Protein AF-A0A355ETG4-F1 (afdb_monomer_lite)

Sequence (177 aa):
MPEKAKLWFNGVDGRRGSYLLPPLPPGHLADLACGATVDRARVRELQAWVARGEGKARRGLKEGLDPARLDEAGWGVILSCTADAEPLREALAPLLDLRRAQAGLRRERFYREFTGEDGYREGESKVAFLARHGAGPGPADPEKVPYYLLLVGDPEAIPFSFQYQLDVQYAVGRLCF

Structure (mmCIF, N/CA/C/O backbone):
data_AF-A0A355ETG4-F1
#
_entry.id   AF-A0A355ETG4-F1
#
loop_
_atom_site.group_PDB
_atom_site.id
_atom_site.type_symbol
_atom_site.label_atom_id
_atom_site.label_alt_id
_atom_site.label_comp_id
_atom_site.label_asym_id
_atom_site.label_entity_id
_atom_site.label_seq_id
_atom_site.pdbx_PDB_ins_code
_atom_site.Cartn_x
_atom_site.Cartn_y
_atom_site.Cartn_z
_atom_site.occupancy
_atom_site.B_iso_or_equiv
_atom_site.auth_seq_id
_atom_site.auth_comp_id
_atom_site.auth_asym_id
_atom_site.auth_atom_id
_atom_site.pdbx_PDB_model_num
ATOM 1 N N . MET A 1 1 ? 14.375 -29.137 -9.498 1.00 40.69 1 MET A N 1
ATOM 2 C CA . MET A 1 1 ? 13.411 -28.183 -10.090 1.00 40.69 1 MET A CA 1
ATOM 3 C C . MET A 1 1 ? 13.335 -28.485 -11.578 1.00 40.69 1 MET A C 1
ATOM 5 O O . MET A 1 1 ? 14.402 -28.503 -12.179 1.00 40.69 1 MET A O 1
ATOM 9 N N . PRO A 1 2 ? 12.167 -28.803 -12.163 1.00 47.56 2 PRO A N 1
ATOM 10 C CA . PRO A 1 2 ? 12.095 -29.077 -13.594 1.00 47.56 2 PRO A CA 1
ATOM 11 C C . PRO A 1 2 ? 12.430 -27.799 -14.371 1.00 47.56 2 PRO A C 1
ATOM 13 O O . PRO A 1 2 ? 11.971 -26.706 -14.029 1.00 47.56 2 PRO A O 1
ATOM 16 N N . GLU A 1 3 ? 13.285 -27.932 -15.378 1.00 53.50 3 GLU A N 1
ATOM 17 C CA . GLU A 1 3 ? 13.702 -26.840 -16.249 1.00 53.50 3 GLU A CA 1
ATOM 18 C C . GLU A 1 3 ? 12.471 -26.328 -17.016 1.00 53.50 3 GLU A C 1
ATOM 20 O O . GLU A 1 3 ? 11.823 -27.076 -17.746 1.00 53.50 3 GLU A O 1
ATOM 25 N N . LYS A 1 4 ? 12.073 -25.068 -16.792 1.00 66.06 4 LYS A N 1
ATOM 26 C CA . LYS A 1 4 ? 10.906 -24.488 -17.474 1.00 66.06 4 LYS A CA 1
ATOM 27 C C . LYS A 1 4 ? 11.177 -24.464 -18.982 1.00 66.06 4 LYS A C 1
ATOM 29 O O . LYS A 1 4 ? 12.159 -23.855 -19.403 1.00 66.06 4 LYS A O 1
ATOM 34 N N . ALA A 1 5 ? 10.303 -25.094 -19.771 1.00 81.75 5 ALA A N 1
ATOM 35 C CA . ALA A 1 5 ? 10.409 -25.142 -21.228 1.00 81.75 5 ALA A CA 1
ATOM 36 C C . ALA A 1 5 ? 10.579 -23.729 -21.814 1.00 81.75 5 ALA A C 1
ATOM 38 O O . ALA A 1 5 ? 9.842 -22.808 -21.455 1.00 81.75 5 ALA A O 1
ATOM 39 N N . LYS A 1 6 ? 11.567 -23.561 -22.699 1.00 89.12 6 LYS A N 1
ATOM 40 C CA . LYS A 1 6 ? 11.862 -22.301 -23.394 1.00 89.12 6 LYS A CA 1
ATOM 41 C C . LYS A 1 6 ? 11.560 -22.452 -24.881 1.00 89.12 6 LYS A C 1
ATOM 43 O O . LYS A 1 6 ? 11.901 -23.466 -25.484 1.00 89.12 6 LYS A O 1
ATOM 48 N N . LEU A 1 7 ? 10.948 -21.428 -25.458 1.00 86.31 7 LEU A N 1
ATOM 49 C CA . LEU A 1 7 ? 10.773 -21.252 -26.891 1.00 86.31 7 LEU A CA 1
ATOM 50 C C . LEU A 1 7 ? 12.013 -20.578 -27.467 1.00 86.31 7 LEU A C 1
ATOM 52 O O . LEU A 1 7 ? 12.522 -19.605 -26.906 1.00 86.31 7 LEU A O 1
ATOM 56 N N . TRP A 1 8 ? 12.478 -21.102 -28.593 1.00 87.19 8 TRP A N 1
ATOM 57 C CA . TRP A 1 8 ? 13.623 -20.590 -29.332 1.00 87.19 8 TRP A CA 1
ATOM 58 C C . TRP A 1 8 ? 13.121 -19.947 -30.619 1.00 87.19 8 TRP A C 1
ATOM 60 O O . TRP A 1 8 ? 12.284 -20.521 -31.313 1.00 87.19 8 TRP A O 1
ATOM 70 N N . PHE A 1 9 ? 13.629 -18.758 -30.929 1.00 84.81 9 PHE A N 1
ATOM 71 C CA . PHE A 1 9 ? 13.200 -17.979 -32.085 1.00 84.81 9 PHE A CA 1
ATOM 72 C C . PHE A 1 9 ? 14.337 -17.905 -33.096 1.00 84.81 9 PHE A C 1
ATOM 74 O O . PHE A 1 9 ? 15.485 -17.669 -32.736 1.00 84.81 9 PHE A O 1
ATOM 81 N N . ASN A 1 10 ? 14.010 -18.091 -34.369 1.00 87.62 10 ASN A N 1
ATOM 82 C CA . ASN A 1 10 ? 14.959 -18.114 -35.481 1.00 87.62 10 ASN A CA 1
ATOM 83 C C . ASN A 1 10 ? 15.120 -16.753 -36.184 1.00 87.62 10 ASN A C 1
ATOM 85 O O . ASN A 1 10 ? 15.782 -16.672 -37.214 1.00 87.62 10 ASN A O 1
ATOM 89 N N . GLY A 1 11 ? 14.521 -15.684 -35.652 1.00 85.94 11 GLY A N 1
ATOM 90 C CA . GLY A 1 11 ? 14.713 -14.332 -36.178 1.00 85.94 11 GLY A CA 1
ATOM 91 C C . GLY A 1 11 ? 16.132 -13.833 -35.904 1.00 85.94 11 GLY A C 1
ATOM 92 O O . GLY A 1 11 ? 16.627 -13.992 -34.791 1.00 85.94 11 GLY A O 1
ATOM 93 N N . VAL A 1 12 ? 16.772 -13.204 -36.891 1.00 83.50 12 VAL A N 1
ATOM 94 C CA . VAL A 1 12 ? 18.139 -12.664 -36.794 1.00 83.50 12 VAL A CA 1
ATOM 95 C C . VAL A 1 12 ? 18.105 -11.146 -36.987 1.00 83.50 12 VAL A C 1
ATOM 97 O O . VAL A 1 12 ? 17.472 -10.645 -37.915 1.00 83.50 12 VAL A O 1
ATOM 100 N N . ASP A 1 13 ? 18.782 -10.405 -36.110 1.00 82.62 13 ASP A N 1
ATOM 101 C CA . ASP A 1 13 ? 19.020 -8.968 -36.260 1.00 82.62 13 ASP A CA 1
ATOM 102 C C . ASP A 1 13 ? 20.016 -8.745 -37.408 1.00 82.62 13 ASP A C 1
ATOM 104 O O . ASP A 1 13 ? 21.214 -8.999 -37.271 1.00 82.62 13 ASP A O 1
ATOM 108 N N . GLY A 1 14 ? 19.523 -8.240 -38.541 1.00 81.81 14 GLY A N 1
ATOM 109 C CA . GLY A 1 14 ? 20.327 -8.020 -39.746 1.00 81.81 14 GLY A CA 1
ATOM 110 C C . GLY A 1 14 ? 21.484 -7.025 -39.590 1.00 81.81 14 GLY A C 1
ATOM 111 O O . GLY A 1 14 ? 22.362 -6.992 -40.445 1.00 81.81 14 GLY A O 1
ATOM 112 N N . ARG A 1 15 ? 21.529 -6.226 -38.513 1.00 87.00 15 ARG A N 1
ATOM 113 C CA . ARG A 1 15 ? 22.639 -5.296 -38.233 1.00 87.00 15 ARG A CA 1
ATOM 114 C C . ARG A 1 15 ? 23.726 -5.918 -37.366 1.00 87.00 15 ARG A C 1
ATOM 116 O O . ARG A 1 15 ? 24.869 -5.475 -37.428 1.00 87.00 15 ARG A O 1
ATOM 123 N N . ARG A 1 16 ? 23.364 -6.868 -36.502 1.00 82.44 16 ARG A N 1
ATOM 124 C CA . ARG A 1 16 ? 24.255 -7.423 -35.467 1.00 82.44 16 ARG A CA 1
ATOM 125 C C . ARG A 1 16 ? 24.599 -8.895 -35.679 1.00 82.44 16 ARG A C 1
ATOM 127 O O . ARG A 1 16 ? 25.527 -9.381 -35.045 1.00 82.44 16 ARG A O 1
ATOM 134 N N . GLY A 1 17 ? 23.858 -9.605 -36.529 1.00 83.00 17 GLY A N 1
ATOM 135 C CA . GLY A 1 17 ? 24.021 -11.043 -36.770 1.00 83.00 17 GLY A CA 1
ATOM 136 C C . GLY A 1 17 ? 23.609 -11.932 -35.591 1.00 83.00 17 GLY A C 1
ATOM 137 O O . GLY A 1 17 ? 23.735 -13.150 -35.668 1.00 83.00 17 GLY A O 1
ATOM 138 N N . SER A 1 18 ? 23.115 -11.349 -34.498 1.00 81.94 18 SER A N 1
ATOM 139 C CA . SER A 1 18 ? 22.595 -12.070 -33.337 1.00 81.94 18 SER A CA 1
ATOM 140 C C . SER A 1 18 ? 21.119 -12.415 -33.513 1.00 81.94 18 SER A C 1
ATOM 142 O O . SER A 1 18 ? 20.417 -11.773 -34.295 1.00 81.94 18 SER A O 1
ATOM 144 N N . TYR A 1 19 ? 20.609 -13.366 -32.729 1.00 81.50 19 TYR A N 1
ATOM 145 C CA . TYR A 1 19 ? 19.166 -13.598 -32.655 1.00 81.50 19 TYR A CA 1
ATOM 146 C C . TYR A 1 19 ? 18.423 -12.321 -32.240 1.00 81.50 19 TYR A C 1
ATOM 148 O O . TYR A 1 19 ? 18.844 -11.606 -31.329 1.00 81.50 19 TYR A O 1
ATOM 156 N N . LEU A 1 20 ? 17.318 -12.047 -32.931 1.00 80.75 20 LEU A N 1
ATOM 157 C CA . LEU A 1 20 ? 16.468 -10.875 -32.735 1.00 80.75 20 LEU A CA 1
ATOM 158 C C . LEU A 1 20 ? 15.788 -10.895 -31.360 1.00 80.75 20 LEU A C 1
ATOM 160 O O . LEU A 1 20 ? 15.577 -9.847 -30.755 1.00 80.75 20 LEU A O 1
ATOM 164 N N . LEU A 1 21 ? 15.463 -12.091 -30.865 1.00 78.50 21 LEU A N 1
ATOM 165 C CA . LEU A 1 21 ? 14.871 -12.313 -29.552 1.00 78.50 21 LEU A CA 1
ATOM 166 C C . LEU A 1 21 ? 15.635 -13.424 -28.819 1.00 78.50 21 LEU A C 1
ATOM 168 O O . LEU A 1 21 ? 15.935 -14.455 -29.427 1.00 78.50 21 LEU A O 1
ATOM 172 N N . PRO A 1 22 ? 15.939 -13.254 -27.520 1.00 81.69 22 PRO A N 1
ATOM 173 C CA . PRO A 1 22 ? 16.470 -14.341 -26.708 1.00 81.69 22 PRO A CA 1
ATOM 174 C C . PRO A 1 22 ? 15.396 -15.426 -26.488 1.00 81.69 22 PRO A C 1
ATOM 176 O O . PRO A 1 22 ? 14.209 -15.149 -26.661 1.00 81.69 22 PRO A O 1
ATOM 179 N N . PRO A 1 23 ? 15.767 -16.650 -26.070 1.00 85.69 23 PRO A N 1
ATOM 180 C CA . PRO A 1 23 ? 14.794 -17.694 -25.755 1.00 85.69 23 PRO A CA 1
ATOM 181 C C . PRO A 1 23 ? 13.849 -17.263 -24.627 1.00 85.69 23 PRO A C 1
ATOM 183 O O . PRO A 1 23 ? 14.307 -16.807 -23.575 1.00 85.69 23 PRO A O 1
ATOM 186 N N . LEU A 1 24 ? 12.538 -17.434 -24.821 1.00 83.69 24 LEU A N 1
ATOM 187 C CA . LEU A 1 24 ? 11.505 -16.984 -23.879 1.00 83.69 24 LEU A CA 1
ATOM 188 C C . LEU A 1 24 ? 10.678 -18.159 -23.351 1.00 83.69 24 LEU A C 1
ATOM 190 O O . LEU A 1 24 ? 10.405 -19.100 -24.091 1.00 83.69 24 LEU A O 1
ATOM 194 N N . PRO A 1 25 ? 10.206 -18.118 -22.096 1.00 86.00 25 PRO A N 1
ATOM 195 C CA . PRO A 1 25 ? 9.165 -19.033 -21.641 1.00 86.00 25 PRO A CA 1
ATOM 196 C C . PRO A 1 25 ? 7.864 -18.821 -22.444 1.00 86.00 25 PRO A C 1
ATOM 198 O O . PRO A 1 25 ? 7.525 -17.665 -22.711 1.00 86.00 25 PRO A O 1
ATOM 201 N N . PRO A 1 26 ? 7.089 -19.879 -22.754 1.00 81.94 26 PRO A N 1
ATOM 202 C CA . PRO A 1 26 ? 5.821 -19.766 -23.481 1.00 81.94 26 PRO A CA 1
ATOM 203 C C . PRO A 1 26 ? 4.847 -18.729 -22.910 1.00 81.94 26 PRO A C 1
ATOM 205 O O . PRO A 1 26 ? 4.244 -17.982 -23.673 1.00 81.94 26 PRO A O 1
ATOM 208 N N . GLY A 1 27 ? 4.746 -18.625 -21.580 1.00 76.94 27 GLY A N 1
ATOM 209 C CA . GLY A 1 27 ? 3.878 -17.635 -20.929 1.00 76.94 27 GLY A CA 1
ATOM 210 C C . GLY A 1 27 ? 4.257 -16.187 -21.257 1.00 76.94 27 GLY A C 1
ATOM 211 O O . GLY A 1 27 ? 3.393 -15.388 -21.575 1.00 76.94 27 GLY A O 1
ATOM 212 N N . HIS A 1 28 ? 5.554 -15.871 -21.307 1.00 73.00 28 HIS A N 1
ATOM 213 C CA . HIS A 1 28 ? 6.017 -14.513 -21.611 1.00 73.00 28 HIS A CA 1
ATOM 214 C C . HIS A 1 28 ? 5.734 -14.128 -23.074 1.00 73.00 28 HIS A C 1
ATOM 216 O O . HIS A 1 28 ? 5.465 -12.968 -23.376 1.00 73.00 28 HIS A O 1
ATOM 222 N N . LEU A 1 29 ? 5.769 -15.100 -23.994 1.00 78.62 29 LEU A N 1
ATOM 223 C CA . LEU A 1 29 ? 5.357 -14.874 -25.380 1.00 78.62 29 LEU A CA 1
ATOM 224 C C . LEU A 1 29 ? 3.847 -14.616 -25.477 1.00 78.62 29 LEU A C 1
ATOM 226 O O . LEU A 1 29 ? 3.443 -13.725 -26.218 1.00 78.62 29 LEU A O 1
ATOM 230 N N . ALA A 1 30 ? 3.035 -15.370 -24.729 1.00 77.19 30 ALA A N 1
ATOM 231 C CA . ALA A 1 30 ? 1.590 -15.164 -24.672 1.00 77.19 30 ALA A CA 1
ATOM 232 C C . ALA A 1 30 ? 1.245 -13.767 -24.134 1.00 77.19 30 ALA A C 1
ATOM 234 O O . ALA A 1 30 ? 0.450 -13.067 -24.750 1.00 77.19 30 ALA A O 1
ATOM 235 N N . ASP A 1 31 ? 1.914 -13.319 -23.068 1.00 72.44 31 ASP A N 1
ATOM 236 C CA . ASP A 1 31 ? 1.726 -11.976 -22.509 1.00 72.44 31 ASP A CA 1
ATOM 237 C C . ASP A 1 31 ? 2.026 -10.885 -23.551 1.00 72.44 31 ASP A C 1
ATOM 239 O O . ASP A 1 31 ? 1.216 -9.984 -23.771 1.00 72.44 31 ASP A O 1
ATOM 243 N N . LEU A 1 32 ? 3.163 -10.991 -24.251 1.00 71.38 32 LEU A N 1
ATOM 244 C CA . LEU A 1 32 ? 3.541 -10.055 -25.316 1.00 71.38 32 LEU A CA 1
ATOM 245 C C . LEU A 1 32 ? 2.545 -10.071 -26.488 1.00 71.38 32 LEU A C 1
ATOM 247 O O . LEU A 1 32 ? 2.204 -9.011 -27.010 1.00 71.38 32 LEU A O 1
ATOM 251 N N . ALA A 1 33 ? 2.066 -11.252 -26.893 1.00 73.38 33 ALA A N 1
ATOM 252 C CA . ALA A 1 33 ? 1.085 -11.409 -27.970 1.00 73.38 33 ALA A CA 1
ATOM 253 C C . ALA A 1 33 ? -0.290 -10.828 -27.601 1.00 73.38 33 ALA A C 1
ATOM 255 O O . ALA A 1 33 ? -0.966 -10.261 -28.456 1.00 73.38 33 ALA A O 1
ATOM 256 N N . CYS A 1 34 ? -0.667 -10.903 -26.323 1.00 74.00 34 CYS A N 1
ATOM 257 C CA . CYS A 1 34 ? -1.862 -10.269 -25.766 1.00 74.00 34 CYS A CA 1
ATOM 258 C C . CYS A 1 34 ? -1.698 -8.753 -25.543 1.00 74.00 34 CYS A C 1
ATOM 260 O O . CYS A 1 34 ? -2.580 -8.117 -24.971 1.00 74.00 34 CYS A O 1
ATOM 262 N N . GLY A 1 35 ? -0.585 -8.158 -25.985 1.00 57.06 35 GLY A N 1
ATOM 263 C CA . GLY A 1 35 ? -0.358 -6.717 -25.910 1.00 57.06 35 GLY A CA 1
ATOM 264 C C . GLY A 1 35 ? 0.157 -6.228 -24.557 1.00 57.06 35 GLY A C 1
ATOM 265 O O . GLY A 1 35 ? 0.127 -5.022 -24.306 1.00 57.06 35 GLY A O 1
ATOM 266 N N . ALA A 1 36 ? 0.660 -7.116 -23.689 1.00 62.91 36 ALA A N 1
ATOM 267 C CA . ALA A 1 36 ? 1.317 -6.693 -22.459 1.00 62.91 36 ALA A CA 1
ATOM 268 C C . ALA A 1 36 ? 2.550 -5.848 -22.807 1.00 62.91 36 ALA A C 1
ATOM 270 O O . ALA A 1 36 ? 3.563 -6.338 -23.314 1.00 62.91 36 ALA A O 1
ATOM 271 N N . THR A 1 37 ? 2.473 -4.546 -22.544 1.00 56.44 37 THR A N 1
ATOM 272 C CA . THR A 1 37 ? 3.615 -3.655 -22.715 1.00 56.44 37 THR A CA 1
ATOM 273 C C . THR A 1 37 ? 4.501 -3.758 -21.480 1.00 56.44 37 THR A C 1
ATOM 275 O O . THR A 1 37 ? 4.085 -3.505 -20.349 1.00 56.44 37 THR A O 1
ATOM 278 N N . VAL A 1 38 ? 5.760 -4.155 -21.679 1.00 57.22 38 VAL A N 1
ATOM 279 C CA . VAL A 1 38 ? 6.763 -4.050 -20.619 1.00 57.22 38 VAL A CA 1
ATOM 280 C C . VAL A 1 38 ? 7.046 -2.567 -20.420 1.00 57.22 38 VAL A C 1
ATOM 282 O O . VAL A 1 38 ? 7.757 -1.952 -21.219 1.00 57.22 38 VAL A O 1
ATOM 285 N N . ASP A 1 39 ? 6.484 -1.991 -19.360 1.00 65.62 39 ASP A N 1
ATOM 286 C CA . ASP A 1 39 ? 6.781 -0.624 -18.953 1.00 65.62 39 ASP A CA 1
ATOM 287 C C . ASP A 1 39 ? 8.289 -0.497 -18.671 1.00 65.62 39 ASP A C 1
ATOM 289 O O . ASP A 1 39 ? 8.827 -0.947 -17.655 1.00 65.62 39 ASP A O 1
ATOM 293 N N . ARG A 1 40 ? 9.007 0.106 -19.623 1.00 62.19 40 ARG A N 1
ATOM 294 C CA . ARG A 1 40 ? 10.461 0.274 -19.547 1.00 62.19 40 ARG A CA 1
ATOM 295 C C . ARG A 1 40 ? 10.868 1.199 -18.403 1.00 62.19 40 ARG A C 1
ATOM 297 O O . ARG A 1 40 ? 11.987 1.055 -17.912 1.00 62.19 40 ARG A O 1
ATOM 304 N N . ALA A 1 41 ? 10.006 2.126 -17.980 1.00 65.06 41 ALA A N 1
ATOM 305 C CA . ALA A 1 41 ? 10.272 2.966 -16.819 1.00 65.06 41 ALA A CA 1
ATOM 306 C C . ALA A 1 41 ? 10.253 2.114 -15.544 1.00 65.06 41 ALA A C 1
ATOM 308 O O . ALA A 1 41 ? 11.210 2.159 -14.771 1.00 65.06 41 ALA A O 1
ATOM 309 N N . ARG A 1 42 ? 9.253 1.235 -15.406 1.00 63.25 42 ARG 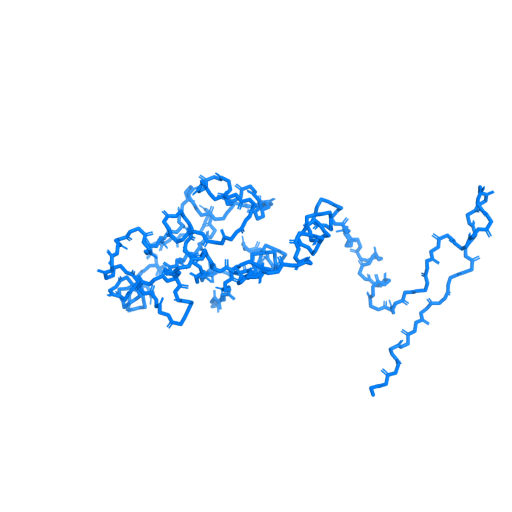A N 1
ATOM 310 C CA . ARG A 1 42 ? 9.172 0.247 -14.319 1.00 63.25 42 ARG A CA 1
ATOM 311 C C . ARG A 1 42 ? 10.390 -0.676 -14.270 1.00 63.25 42 ARG A C 1
ATOM 313 O O . ARG A 1 42 ? 10.950 -0.897 -13.200 1.00 63.25 42 ARG A O 1
ATOM 320 N N . VAL A 1 43 ? 10.825 -1.217 -15.411 1.00 68.06 43 VAL A N 1
ATOM 321 C CA . VAL A 1 43 ? 12.007 -2.102 -15.453 1.00 68.06 43 VAL A CA 1
ATOM 322 C C . VAL A 1 43 ? 13.269 -1.358 -15.021 1.00 68.06 43 VAL A C 1
ATOM 324 O O . VAL A 1 43 ? 14.042 -1.888 -14.227 1.00 68.06 43 VAL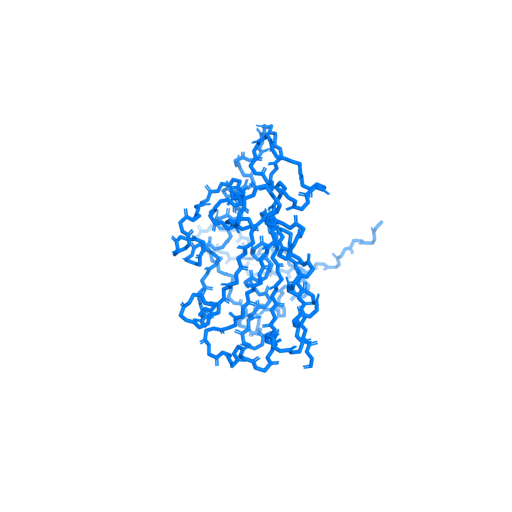 A O 1
ATOM 327 N N . ARG A 1 44 ? 13.465 -0.121 -15.494 1.00 71.62 44 ARG A N 1
ATOM 328 C CA . ARG A 1 44 ? 14.604 0.714 -15.083 1.00 71.62 44 ARG A CA 1
ATOM 329 C C . ARG A 1 44 ? 14.569 1.036 -13.596 1.00 71.62 44 ARG A C 1
ATOM 331 O O . ARG A 1 44 ? 15.617 1.031 -12.963 1.00 71.62 44 ARG A O 1
ATOM 338 N N . GLU A 1 45 ? 13.391 1.294 -13.037 1.00 70.56 45 GLU A N 1
ATOM 339 C CA . GLU A 1 45 ? 13.230 1.525 -11.604 1.00 70.56 45 GLU A CA 1
ATOM 340 C C . GLU A 1 45 ? 13.630 0.286 -10.795 1.00 70.56 45 GLU A C 1
ATOM 342 O O . GLU A 1 45 ? 14.450 0.396 -9.887 1.00 70.56 45 GLU A O 1
ATOM 347 N N . LEU A 1 46 ? 13.126 -0.897 -11.168 1.00 68.69 46 LEU A N 1
ATOM 348 C CA . LEU A 1 46 ? 13.483 -2.166 -10.527 1.00 68.69 46 LEU A CA 1
ATOM 349 C C . LEU A 1 46 ? 14.984 -2.454 -10.637 1.00 68.69 46 LEU A C 1
ATOM 351 O O . LEU A 1 46 ? 15.616 -2.816 -9.651 1.00 68.69 46 LEU A O 1
ATOM 355 N N . GLN A 1 47 ? 15.579 -2.243 -11.811 1.00 73.88 47 GLN A N 1
ATOM 356 C CA . GLN A 1 47 ? 17.022 -2.392 -12.012 1.00 73.88 47 GLN A CA 1
ATOM 357 C C . GLN A 1 47 ? 17.819 -1.399 -11.163 1.00 73.88 47 GLN A C 1
ATOM 359 O O . GLN A 1 47 ? 18.801 -1.786 -10.537 1.00 73.88 47 GLN A O 1
ATOM 364 N N . ALA A 1 48 ? 17.387 -0.138 -11.088 1.00 70.19 48 ALA A N 1
ATOM 365 C CA . ALA A 1 48 ? 18.019 0.873 -10.248 1.00 70.19 48 ALA A CA 1
ATOM 366 C C . ALA A 1 48 ? 17.834 0.585 -8.752 1.00 70.19 48 ALA A C 1
ATOM 368 O O . ALA A 1 48 ? 18.678 0.981 -7.952 1.00 70.19 48 ALA A O 1
ATOM 369 N N . TRP A 1 49 ? 16.744 -0.074 -8.361 1.00 63.56 49 TRP A N 1
ATOM 370 C CA . TRP A 1 49 ? 16.507 -0.531 -6.995 1.00 63.56 49 TRP A CA 1
ATOM 371 C C . TRP A 1 49 ? 17.419 -1.713 -6.641 1.00 63.56 49 TRP A C 1
ATOM 373 O O . TRP A 1 49 ? 18.065 -1.698 -5.597 1.00 63.56 49 TRP A O 1
ATOM 383 N N . VAL A 1 50 ? 17.568 -2.685 -7.549 1.00 65.88 50 VAL A N 1
ATOM 384 C CA . VAL A 1 50 ? 18.492 -3.823 -7.396 1.00 65.88 50 VAL A CA 1
ATOM 385 C C . VAL A 1 50 ? 19.949 -3.358 -7.351 1.00 65.88 50 VAL A C 1
ATOM 387 O O . VAL A 1 50 ? 20.672 -3.740 -6.435 1.00 65.88 50 VAL A O 1
ATOM 390 N N . ALA A 1 51 ? 20.366 -2.488 -8.276 1.00 64.19 51 ALA A N 1
ATOM 391 C CA . ALA A 1 51 ? 21.733 -1.966 -8.348 1.00 64.19 51 ALA A CA 1
ATOM 392 C C . ALA A 1 51 ? 22.118 -1.131 -7.115 1.00 64.19 51 ALA A C 1
ATOM 394 O O . ALA A 1 51 ? 23.269 -1.140 -6.693 1.00 64.19 51 ALA A O 1
ATOM 395 N N . ARG A 1 52 ? 21.150 -0.441 -6.495 1.00 63.16 52 ARG A N 1
ATOM 396 C CA . ARG A 1 52 ? 21.346 0.266 -5.218 1.00 63.16 52 ARG A CA 1
ATOM 397 C C . ARG A 1 52 ? 21.424 -0.670 -4.006 1.00 63.16 52 ARG A C 1
ATOM 399 O O . ARG A 1 52 ? 21.798 -0.223 -2.928 1.00 63.16 52 ARG A O 1
ATOM 406 N N . GLY A 1 53 ? 21.056 -1.943 -4.161 1.00 54.47 53 GLY A N 1
ATOM 407 C CA . GLY A 1 53 ? 20.947 -2.920 -3.081 1.00 54.47 53 GLY A CA 1
ATOM 408 C C . GLY A 1 53 ? 22.207 -3.747 -2.805 1.00 54.47 53 GLY A C 1
ATOM 409 O O . GLY A 1 53 ? 22.216 -4.486 -1.815 1.00 54.47 53 GLY A O 1
ATOM 410 N N . GLU A 1 54 ? 23.260 -3.664 -3.621 1.00 49.25 54 GLU A N 1
ATOM 411 C CA . GLU A 1 54 ? 24.525 -4.390 -3.411 1.00 49.25 54 GLU A CA 1
ATOM 412 C C . GLU A 1 54 ? 25.370 -3.753 -2.291 1.00 49.25 54 GLU A C 1
ATOM 414 O O . GLU A 1 54 ? 26.450 -3.220 -2.515 1.00 49.25 54 GLU A O 1
ATOM 419 N N . GLY A 1 55 ? 24.870 -3.788 -1.054 1.00 45.53 55 GLY A N 1
ATOM 420 C CA . GLY A 1 55 ? 25.638 -3.372 0.120 1.00 45.53 55 GLY A CA 1
ATOM 421 C C . GLY A 1 55 ? 24.823 -2.636 1.177 1.00 45.53 55 GLY A C 1
ATOM 422 O O . GLY A 1 55 ? 24.835 -1.416 1.225 1.00 45.53 55 GLY A O 1
ATOM 423 N N . LYS A 1 56 ? 24.246 -3.411 2.102 1.00 42.69 56 LYS A N 1
ATOM 424 C CA . LYS A 1 56 ? 23.728 -3.020 3.432 1.00 42.69 56 LYS A CA 1
ATOM 425 C C . LYS A 1 56 ? 22.312 -2.414 3.550 1.00 42.69 56 LYS A C 1
ATOM 427 O O . LYS A 1 56 ? 21.918 -1.494 2.853 1.00 42.69 56 LYS A O 1
ATOM 432 N N . ALA A 1 57 ? 21.657 -2.967 4.580 1.00 42.97 57 ALA A N 1
ATOM 433 C CA . ALA A 1 57 ? 20.548 -2.505 5.416 1.00 42.97 57 ALA A CA 1
ATOM 434 C C . ALA A 1 57 ? 19.113 -2.445 4.849 1.00 42.97 57 ALA A C 1
ATOM 436 O O . ALA A 1 57 ? 18.850 -2.010 3.737 1.00 42.97 57 ALA A O 1
ATOM 437 N N . ARG A 1 58 ? 18.197 -2.987 5.668 1.00 52.12 58 ARG A N 1
ATOM 438 C CA . ARG A 1 58 ? 16.732 -3.144 5.542 1.00 52.12 58 ARG A CA 1
ATOM 439 C C . ARG A 1 58 ? 16.095 -2.385 4.365 1.00 52.12 58 ARG A C 1
ATOM 441 O O . ARG A 1 58 ? 15.823 -1.195 4.435 1.00 52.12 58 ARG A O 1
ATOM 448 N N . ARG A 1 59 ? 15.784 -3.129 3.298 1.00 58.94 59 ARG A N 1
ATOM 449 C CA . ARG A 1 59 ? 15.279 -2.627 2.003 1.00 58.94 59 ARG A CA 1
ATOM 450 C C . ARG A 1 59 ? 13.785 -2.251 1.981 1.00 58.94 59 ARG A C 1
ATOM 452 O O . ARG A 1 59 ? 13.200 -2.184 0.907 1.00 58.94 59 ARG A O 1
ATOM 459 N N . GLY A 1 60 ? 13.173 -2.044 3.144 1.00 71.81 60 GLY A N 1
ATOM 460 C CA . GLY A 1 60 ? 11.736 -1.795 3.278 1.00 71.81 60 GLY A CA 1
ATOM 461 C C . GLY A 1 60 ? 11.487 -0.536 4.091 1.00 71.81 60 GLY A C 1
ATOM 462 O O . GLY A 1 60 ? 11.340 0.546 3.539 1.00 71.81 60 GLY A O 1
ATOM 463 N N . LEU A 1 61 ? 11.508 -0.674 5.412 1.00 81.69 61 LEU A N 1
ATOM 464 C CA . LEU A 1 61 ? 11.287 0.413 6.361 1.00 81.69 61 LEU A CA 1
ATOM 465 C C . LEU A 1 61 ? 12.564 1.235 6.622 1.00 81.69 61 LEU A C 1
ATOM 467 O O . LEU A 1 61 ? 13.661 0.678 6.692 1.00 81.69 61 LEU A O 1
ATOM 471 N N . LYS A 1 62 ? 12.407 2.553 6.798 1.00 84.62 62 LYS A N 1
ATOM 472 C CA . LYS A 1 62 ? 13.460 3.496 7.215 1.00 84.62 62 LYS A CA 1
ATOM 473 C C . LYS A 1 62 ? 14.260 2.964 8.412 1.00 84.62 62 LYS A C 1
ATOM 475 O O . LYS A 1 62 ? 13.697 2.406 9.353 1.00 84.62 62 LYS A O 1
ATOM 480 N N . GLU A 1 63 ? 15.583 3.142 8.369 1.00 80.94 63 GLU A N 1
ATOM 481 C CA . GLU A 1 63 ? 16.476 2.679 9.436 1.00 80.94 63 GLU A CA 1
ATOM 482 C C . GLU A 1 63 ? 16.090 3.256 10.805 1.00 80.94 63 GLU A C 1
ATOM 484 O O . GLU A 1 63 ? 15.652 4.401 10.920 1.00 80.94 63 GLU A O 1
ATOM 489 N N . GLY A 1 64 ? 16.280 2.451 11.852 1.00 82.19 64 GLY A N 1
ATOM 490 C CA . GLY A 1 64 ? 15.930 2.820 13.225 1.00 82.19 64 GLY A CA 1
ATOM 491 C C . GLY A 1 64 ? 14.473 2.551 13.613 1.00 82.19 64 GLY A C 1
ATOM 492 O O . GLY A 1 64 ? 14.111 2.847 14.748 1.00 82.19 64 GLY A O 1
ATOM 493 N N . LEU A 1 65 ? 13.664 1.981 12.714 1.00 86.56 65 LEU A N 1
ATOM 494 C CA . LEU A 1 65 ? 12.296 1.539 12.994 1.00 86.56 65 LEU A CA 1
ATOM 495 C C . LEU A 1 65 ? 12.172 0.013 12.870 1.00 86.56 65 LEU A C 1
ATOM 497 O O . LEU A 1 65 ? 12.827 -0.626 12.031 1.00 86.56 65 LEU A O 1
ATOM 501 N N . ASP A 1 66 ? 11.331 -0.579 13.714 1.00 87.56 66 ASP A N 1
ATOM 502 C CA . ASP A 1 66 ? 11.042 -2.011 13.696 1.00 87.56 66 ASP A CA 1
ATOM 503 C C . ASP A 1 66 ? 9.805 -2.340 12.836 1.00 87.56 66 ASP A C 1
ATOM 505 O O . ASP A 1 66 ? 8.688 -1.972 13.203 1.00 87.56 66 ASP A O 1
ATOM 509 N N . PRO A 1 67 ? 9.950 -3.075 11.712 1.00 87.56 67 PRO A N 1
ATOM 510 C CA . PRO A 1 67 ? 8.808 -3.474 10.894 1.00 87.56 67 PRO A CA 1
ATOM 511 C C . PRO A 1 67 ? 7.841 -4.424 11.613 1.00 87.56 67 PRO A C 1
ATOM 513 O O . PRO A 1 67 ? 6.691 -4.525 11.194 1.00 87.56 67 PRO A O 1
ATOM 516 N N . ALA A 1 68 ? 8.255 -5.112 12.684 1.00 89.81 68 ALA A N 1
ATOM 517 C CA . ALA A 1 68 ? 7.359 -5.962 13.474 1.00 89.81 68 ALA A CA 1
ATOM 518 C C . ALA A 1 68 ? 6.414 -5.157 14.388 1.00 89.81 68 ALA A C 1
ATOM 520 O O . ALA A 1 68 ? 5.459 -5.713 14.934 1.00 89.81 68 ALA A O 1
ATOM 521 N N . ARG A 1 69 ? 6.658 -3.850 14.548 1.00 92.69 69 ARG A N 1
ATOM 522 C CA . ARG A 1 69 ? 5.898 -2.956 15.421 1.00 92.69 69 ARG A CA 1
ATOM 523 C C . ARG A 1 69 ? 5.063 -1.975 14.616 1.00 92.69 69 ARG A C 1
ATOM 525 O O . ARG A 1 69 ? 5.591 -1.142 13.884 1.00 92.69 69 ARG A O 1
ATOM 532 N N . LEU A 1 70 ? 3.743 -2.036 14.772 1.00 92.06 70 LEU A N 1
ATOM 533 C CA . LEU A 1 70 ? 2.836 -1.198 13.983 1.00 92.06 70 LEU A CA 1
ATOM 534 C C . LEU A 1 70 ? 2.935 0.292 14.348 1.00 92.06 70 LEU A C 1
ATOM 536 O O . LEU A 1 70 ? 2.812 1.141 13.473 1.00 92.06 70 LEU A O 1
ATOM 540 N N . ASP A 1 71 ? 3.226 0.603 15.611 1.00 94.44 71 ASP A N 1
ATOM 541 C CA . ASP A 1 71 ? 3.463 1.960 16.118 1.00 94.44 71 ASP A CA 1
ATOM 542 C C . ASP A 1 71 ? 4.812 2.557 15.674 1.00 94.44 71 ASP A C 1
ATOM 544 O O . ASP A 1 71 ? 5.099 3.722 15.949 1.00 94.44 71 ASP A O 1
ATOM 548 N N . GLU A 1 72 ? 5.647 1.772 14.985 1.00 93.75 72 GLU A N 1
ATOM 549 C CA . GLU A 1 72 ? 6.897 2.217 14.363 1.00 93.75 72 GLU A CA 1
ATOM 550 C C . GLU A 1 72 ? 6.837 2.170 12.833 1.00 93.75 72 GLU A C 1
ATOM 552 O O . GLU A 1 72 ? 7.297 3.099 12.176 1.00 93.75 72 GLU A O 1
ATOM 557 N N . ALA A 1 73 ? 6.259 1.113 12.262 1.00 92.88 73 ALA A N 1
ATOM 558 C CA . ALA A 1 73 ? 6.136 0.914 10.820 1.00 92.88 73 ALA A CA 1
ATOM 559 C C . ALA A 1 73 ? 4.988 1.723 10.190 1.00 92.88 73 ALA A C 1
ATOM 561 O O . ALA A 1 73 ? 5.030 2.055 9.005 1.00 92.88 73 ALA A O 1
ATOM 562 N N . GLY A 1 74 ? 3.962 2.042 10.977 1.00 95.94 74 GLY A N 1
ATOM 563 C CA . GLY A 1 74 ? 2.736 2.674 10.513 1.00 95.94 74 GLY A CA 1
ATOM 564 C C . GLY A 1 74 ? 1.839 1.752 9.686 1.00 95.94 74 GLY A C 1
ATOM 565 O O . GLY A 1 74 ? 2.256 0.710 9.175 1.00 95.94 74 GLY A O 1
ATOM 566 N N . TRP A 1 75 ? 0.586 2.168 9.539 1.00 97.81 75 TRP A N 1
ATOM 567 C CA . TRP A 1 75 ? -0.430 1.478 8.761 1.00 97.81 75 TRP A CA 1
ATOM 568 C C . TRP A 1 75 ? -1.274 2.472 7.968 1.00 97.81 75 TRP A C 1
ATOM 570 O O . TRP A 1 75 ? -1.686 3.504 8.495 1.00 97.81 75 TRP A O 1
ATOM 580 N N . GLY A 1 76 ? -1.553 2.169 6.707 1.00 96.75 76 GLY A N 1
ATOM 581 C CA . GLY A 1 76 ? -2.429 2.990 5.891 1.00 96.75 76 GLY A CA 1
ATOM 582 C C . GLY A 1 76 ? -3.344 2.185 4.990 1.00 96.75 76 GLY A C 1
ATOM 583 O O . GLY A 1 76 ? -3.069 1.032 4.664 1.00 96.75 76 GLY A O 1
ATOM 584 N N . VAL A 1 77 ? -4.434 2.819 4.577 1.00 96.69 77 VAL A N 1
ATOM 585 C CA . VAL A 1 77 ? -5.431 2.253 3.665 1.00 96.69 77 VAL A CA 1
ATOM 586 C C . VAL A 1 77 ? -5.536 3.118 2.414 1.00 96.69 77 VAL A C 1
ATOM 588 O O . VAL A 1 77 ? -5.524 4.341 2.514 1.00 96.69 77 VAL A O 1
ATOM 591 N N . ILE A 1 78 ? -5.600 2.493 1.239 1.00 96.31 78 ILE A N 1
ATOM 592 C CA . ILE A 1 78 ? -5.679 3.162 -0.062 1.00 96.31 78 ILE A CA 1
ATOM 593 C C . ILE A 1 78 ? -6.935 2.691 -0.786 1.00 96.31 78 ILE A C 1
ATOM 595 O O . ILE A 1 78 ? -7.094 1.500 -1.059 1.00 96.31 78 ILE A O 1
ATOM 599 N N . LEU A 1 79 ? -7.793 3.647 -1.127 1.00 95.00 79 LEU A N 1
ATOM 600 C CA . LEU A 1 79 ? -8.953 3.460 -1.990 1.00 95.00 79 LEU A CA 1
ATOM 601 C C . LEU A 1 79 ? -8.686 4.112 -3.351 1.00 95.00 79 LEU A C 1
ATOM 603 O O . LEU A 1 79 ? -7.808 4.968 -3.479 1.00 95.00 79 LEU A O 1
ATOM 607 N N . SER A 1 80 ? -9.471 3.746 -4.364 1.00 93.06 80 SER A N 1
ATOM 608 C CA . SER A 1 80 ? -9.530 4.530 -5.602 1.00 93.06 80 SER A CA 1
ATOM 609 C C . SER A 1 80 ? -10.068 5.934 -5.313 1.00 93.06 80 SER A C 1
ATOM 611 O O . SER A 1 80 ? -10.960 6.104 -4.481 1.00 93.06 80 SER A O 1
ATOM 613 N N . CYS A 1 81 ? -9.573 6.940 -6.031 1.00 92.94 81 CYS A N 1
ATOM 614 C CA . CYS A 1 81 ? -10.059 8.311 -5.919 1.00 92.94 81 CYS A CA 1
ATOM 615 C C . CYS A 1 81 ? -11.521 8.474 -6.352 1.00 92.94 81 CYS A C 1
ATOM 617 O O . CYS A 1 81 ? -12.170 9.445 -5.974 1.00 92.94 81 CYS A O 1
ATOM 619 N N . THR A 1 82 ? -12.028 7.536 -7.155 1.00 89.56 82 THR A N 1
ATOM 620 C CA . THR A 1 82 ? -13.419 7.493 -7.619 1.00 89.56 82 THR A CA 1
ATOM 621 C C . THR A 1 82 ? -14.311 6.592 -6.767 1.00 89.56 82 THR A C 1
ATOM 623 O O . THR A 1 82 ? -15.515 6.542 -7.009 1.00 89.56 82 THR A O 1
ATOM 626 N N . ALA A 1 83 ? -13.750 5.867 -5.793 1.00 86.88 83 ALA A N 1
ATOM 627 C CA . ALA A 1 83 ? -14.536 5.004 -4.921 1.00 86.88 83 ALA A CA 1
ATOM 628 C C . ALA A 1 83 ? -15.319 5.832 -3.896 1.00 86.88 83 ALA A C 1
ATOM 630 O O . ALA A 1 83 ? -14.796 6.793 -3.328 1.00 86.88 83 ALA A O 1
ATOM 631 N N . ASP A 1 84 ? -16.552 5.410 -3.618 1.00 86.12 84 ASP A N 1
ATOM 632 C CA . ASP A 1 84 ? -17.312 5.950 -2.497 1.00 86.12 84 ASP A CA 1
ATOM 633 C C . ASP A 1 84 ? -16.714 5.430 -1.185 1.00 86.12 84 ASP A C 1
ATOM 635 O O . ASP A 1 84 ? -16.812 4.247 -0.844 1.00 86.12 84 ASP A O 1
ATOM 639 N N . ALA A 1 85 ? -16.014 6.317 -0.483 1.00 85.00 85 ALA A N 1
ATOM 640 C CA . ALA A 1 85 ? -15.266 5.964 0.710 1.00 85.00 85 ALA A CA 1
ATOM 641 C C . ALA A 1 85 ? -16.171 5.756 1.929 1.00 85.00 85 ALA A C 1
ATOM 643 O O . ALA A 1 85 ? -15.796 4.991 2.812 1.00 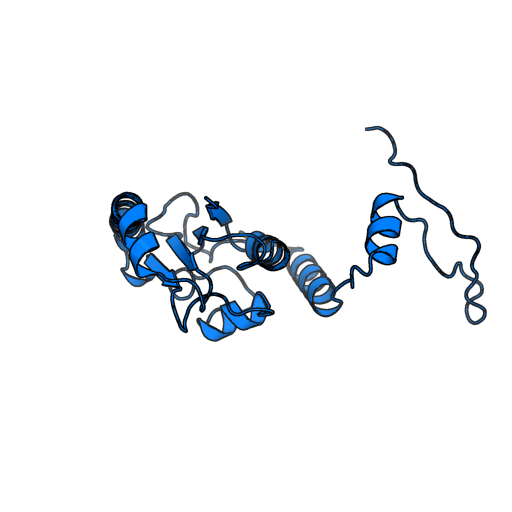85.00 85 ALA A O 1
ATOM 644 N N . GLU A 1 86 ? -17.341 6.398 1.998 1.00 87.19 86 GLU A N 1
ATOM 645 C CA . GLU A 1 86 ? -18.161 6.397 3.217 1.00 87.19 86 GLU A CA 1
ATOM 646 C C . GLU A 1 86 ? -18.750 5.019 3.559 1.00 87.19 86 GLU A C 1
ATOM 648 O O . GLU A 1 86 ? -18.512 4.553 4.677 1.00 87.19 86 GLU A O 1
ATOM 653 N N . PRO A 1 87 ? -19.409 4.293 2.631 1.00 88.62 87 PRO A N 1
ATOM 654 C CA . PRO A 1 87 ? -19.925 2.952 2.917 1.00 88.62 87 PRO A CA 1
ATOM 655 C C . PRO A 1 87 ? -18.814 1.968 3.290 1.00 88.62 87 PRO A C 1
ATOM 657 O O . PRO A 1 87 ? -18.979 1.098 4.145 1.00 88.62 87 PRO A O 1
ATOM 660 N N . LEU A 1 88 ? -17.649 2.116 2.658 1.00 85.69 88 LEU A N 1
ATOM 661 C CA . LEU A 1 88 ? -16.502 1.269 2.935 1.00 85.69 88 LEU A CA 1
ATOM 662 C C . LEU A 1 88 ? -15.885 1.587 4.299 1.00 85.69 88 LEU A C 1
ATOM 664 O O . LEU A 1 88 ? -15.517 0.674 5.035 1.00 85.69 88 LEU A O 1
ATOM 668 N N . ARG A 1 89 ? -15.783 2.871 4.645 1.00 86.62 89 ARG A N 1
ATOM 669 C CA . ARG A 1 89 ? -15.294 3.332 5.945 1.00 86.62 89 ARG A CA 1
ATOM 670 C C . ARG A 1 89 ? -16.215 2.860 7.062 1.00 86.62 89 ARG A C 1
ATOM 672 O O . ARG A 1 89 ? -15.712 2.438 8.094 1.00 86.62 89 ARG A O 1
ATOM 679 N N . GLU A 1 90 ? -17.529 2.866 6.845 1.00 90.31 90 GLU A N 1
ATOM 680 C CA . GLU A 1 90 ? -18.505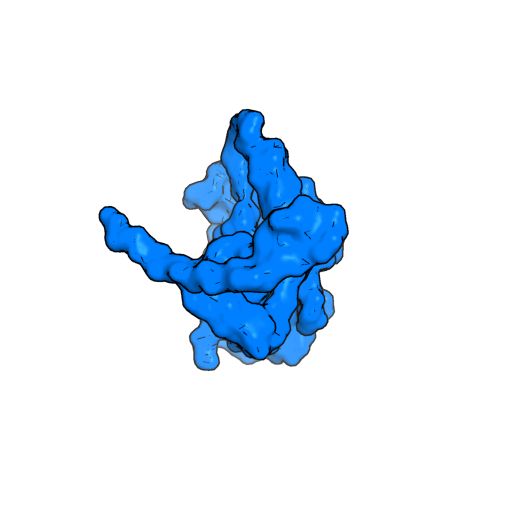 2.302 7.781 1.00 90.31 90 GLU A CA 1
ATOM 681 C C . GLU A 1 90 ? -18.318 0.785 7.943 1.00 90.31 90 GLU A C 1
ATOM 683 O O . GLU A 1 90 ? -18.147 0.299 9.062 1.00 90.31 90 GLU A O 1
ATOM 688 N N . ALA A 1 91 ? -18.257 0.036 6.837 1.00 90.50 91 ALA A N 1
ATOM 689 C CA . ALA A 1 91 ? -18.077 -1.417 6.866 1.00 90.50 91 ALA A CA 1
ATOM 690 C C . ALA A 1 91 ? -16.737 -1.846 7.495 1.00 90.50 91 ALA A C 1
ATOM 692 O O . ALA A 1 91 ? -16.655 -2.872 8.174 1.00 90.50 91 ALA A O 1
ATOM 693 N N . LEU A 1 92 ? -15.680 -1.060 7.278 1.00 92.44 92 LEU A N 1
ATOM 694 C CA . LEU A 1 92 ? -14.340 -1.312 7.804 1.00 92.44 92 LEU A CA 1
ATOM 695 C C . LEU A 1 92 ? -14.058 -0.596 9.127 1.00 92.44 92 LEU A C 1
ATOM 697 O O . LEU A 1 92 ? -12.955 -0.765 9.649 1.00 92.44 92 LEU A O 1
ATOM 701 N N . ALA A 1 93 ? -15.011 0.147 9.700 1.00 93.81 93 ALA A N 1
ATOM 702 C CA . ALA A 1 93 ? -14.790 0.953 10.903 1.00 93.81 93 ALA A CA 1
ATOM 703 C C . ALA A 1 93 ? -14.107 0.169 12.042 1.00 93.81 93 ALA A C 1
ATOM 705 O O . ALA A 1 93 ? -13.082 0.642 12.535 1.00 93.81 93 ALA A O 1
ATOM 706 N N . PRO A 1 94 ? -14.522 -1.075 12.385 1.00 95.50 94 PRO A N 1
ATOM 707 C CA . PRO A 1 94 ? -13.853 -1.841 13.440 1.00 95.50 94 PRO A CA 1
ATOM 708 C C . PRO A 1 94 ? -12.368 -2.115 13.158 1.00 95.50 94 PRO A C 1
ATOM 710 O O . PRO A 1 94 ? -11.548 -2.155 14.076 1.00 95.50 94 PRO A O 1
ATOM 713 N N . LEU A 1 95 ? -12.005 -2.316 11.887 1.00 94.25 95 LEU A N 1
ATOM 714 C CA . LEU A 1 95 ? -10.622 -2.531 11.471 1.00 94.25 95 LEU A CA 1
ATOM 715 C C . LEU A 1 95 ? -9.833 -1.218 11.485 1.00 94.25 95 LEU A C 1
ATOM 717 O O . LEU A 1 95 ? -8.711 -1.198 11.990 1.00 94.25 95 LEU A O 1
ATOM 721 N N . LEU A 1 96 ? -10.405 -0.147 10.931 1.00 94.62 96 LEU A N 1
ATOM 722 C CA . LEU A 1 96 ? -9.770 1.169 10.850 1.00 94.62 96 LEU A CA 1
ATOM 723 C C . LEU A 1 96 ? -9.485 1.726 12.247 1.00 94.62 96 LEU A C 1
ATOM 725 O O . LEU A 1 96 ? -8.351 2.108 12.528 1.00 94.62 96 LEU A O 1
ATOM 729 N N . ASP A 1 97 ? -10.457 1.651 13.155 1.00 95.62 97 ASP A N 1
ATOM 730 C CA . ASP A 1 97 ? -10.311 2.109 14.537 1.00 95.62 97 ASP A CA 1
ATOM 731 C C . ASP A 1 97 ? -9.228 1.321 15.282 1.00 95.62 97 ASP A C 1
ATOM 733 O O . ASP A 1 97 ? -8.356 1.908 15.930 1.00 95.62 97 ASP A O 1
ATOM 737 N N . LEU A 1 98 ? -9.218 -0.011 15.139 1.00 96.31 98 LEU A N 1
ATOM 738 C CA . LEU A 1 98 ? -8.188 -0.859 15.738 1.00 96.31 98 LEU A CA 1
ATOM 739 C C . LEU A 1 98 ? -6.794 -0.506 15.207 1.00 96.31 98 LEU A C 1
ATOM 741 O O . LEU A 1 98 ? -5.837 -0.399 15.977 1.00 96.31 98 LEU A O 1
ATOM 745 N N . ARG A 1 99 ? -6.656 -0.332 13.889 1.00 95.38 99 ARG A N 1
ATOM 746 C CA . ARG A 1 99 ? -5.363 -0.034 13.261 1.00 95.38 99 ARG A CA 1
ATOM 747 C C . ARG A 1 99 ? -4.890 1.375 13.567 1.00 95.38 99 ARG A C 1
ATOM 749 O O . ARG A 1 99 ? -3.698 1.544 13.813 1.00 95.38 99 ARG A O 1
ATOM 756 N N . ARG A 1 100 ? -5.792 2.350 13.655 1.00 95.75 100 ARG A N 1
ATOM 757 C CA . ARG A 1 100 ? -5.488 3.703 14.123 1.00 95.75 100 ARG A CA 1
ATOM 758 C C . ARG A 1 100 ? -4.987 3.693 15.560 1.00 95.75 100 ARG A C 1
ATOM 760 O O . ARG A 1 100 ? -3.931 4.255 15.833 1.00 95.75 100 ARG A O 1
ATOM 767 N N . ALA A 1 101 ? -5.679 2.981 16.450 1.00 95.69 101 ALA A N 1
ATOM 768 C CA . ALA A 1 101 ? -5.290 2.857 17.851 1.00 95.69 101 ALA A CA 1
ATOM 769 C C . ALA A 1 101 ? -3.949 2.135 18.052 1.00 95.69 101 ALA A C 1
ATOM 771 O O . ALA A 1 101 ? -3.319 2.341 19.079 1.00 95.69 101 ALA A O 1
ATOM 772 N N . GLN A 1 102 ? -3.510 1.299 17.106 1.00 94.75 102 GLN A N 1
ATOM 773 C CA . GLN A 1 102 ? -2.217 0.606 17.154 1.00 94.75 102 GLN A CA 1
ATOM 774 C C . GLN A 1 102 ? -1.093 1.409 16.483 1.00 94.75 102 GLN A C 1
ATOM 776 O O . GLN A 1 102 ? -0.044 1.623 17.080 1.00 94.75 102 GLN A O 1
ATOM 781 N N . ALA A 1 103 ? -1.290 1.852 15.241 1.00 94.44 103 ALA A N 1
ATOM 782 C CA . ALA A 1 103 ? -0.269 2.552 14.462 1.00 94.44 103 ALA A CA 1
ATOM 783 C C . ALA A 1 103 ? -0.059 3.996 14.943 1.00 94.44 103 ALA A C 1
ATOM 785 O O . ALA A 1 103 ? 1.065 4.494 14.948 1.00 94.44 103 ALA A O 1
ATOM 786 N N . GLY A 1 104 ? -1.134 4.652 15.387 1.00 92.56 104 GLY A N 1
ATOM 787 C CA . GLY A 1 104 ? -1.125 6.034 15.861 1.00 92.56 104 GLY A CA 1
ATOM 788 C C . GLY A 1 104 ? -0.527 6.234 17.257 1.00 92.56 104 GLY A C 1
ATOM 789 O O . GLY A 1 104 ? -0.303 7.379 17.639 1.00 92.56 104 GLY A O 1
ATOM 790 N N . LEU A 1 105 ? -0.218 5.159 18.007 1.00 92.38 105 LEU A N 1
ATOM 791 C CA . LEU A 1 105 ? 0.234 5.233 19.412 1.00 92.38 105 LEU A CA 1
ATOM 792 C C . LEU A 1 105 ? 1.416 6.177 19.614 1.00 92.38 105 LEU A C 1
ATOM 794 O O . LEU A 1 105 ? 1.445 6.963 20.558 1.00 92.38 105 LEU A O 1
ATOM 798 N N . ARG A 1 106 ? 2.415 6.072 18.735 1.00 90.00 106 ARG A N 1
ATOM 799 C CA . ARG A 1 106 ? 3.631 6.880 18.821 1.00 90.00 106 ARG A CA 1
ATOM 800 C C . ARG A 1 106 ? 3.452 8.231 18.144 1.00 90.00 106 ARG A C 1
ATOM 802 O O . ARG A 1 106 ? 3.941 9.242 18.647 1.00 90.00 106 ARG A O 1
ATOM 809 N N . ARG A 1 107 ? 2.821 8.234 16.967 1.00 92.19 107 ARG A N 1
ATOM 810 C CA . ARG A 1 107 ? 2.554 9.421 16.151 1.00 92.19 107 ARG A CA 1
ATOM 811 C C . ARG A 1 107 ? 1.292 9.205 15.335 1.00 92.19 107 ARG A C 1
ATOM 813 O O . ARG A 1 107 ? 1.235 8.270 14.549 1.00 92.19 107 ARG A O 1
ATOM 820 N N . GLU A 1 108 ? 0.370 10.161 15.392 1.00 91.06 108 GLU A N 1
ATOM 821 C CA . GLU A 1 108 ? -0.872 10.108 14.607 1.00 91.06 108 GLU A CA 1
ATOM 822 C C . GLU A 1 108 ? -0.612 9.945 13.099 1.00 91.06 108 GLU A C 1
ATOM 824 O O . GLU A 1 108 ? -1.333 9.238 12.408 1.00 91.06 108 GLU A O 1
ATOM 829 N N . ARG A 1 109 ? 0.479 10.532 12.584 1.00 91.94 109 ARG A N 1
ATOM 830 C CA . ARG A 1 109 ? 0.852 10.463 11.158 1.00 91.94 109 ARG A CA 1
ATOM 831 C C . ARG A 1 109 ? 1.214 9.064 10.657 1.00 91.94 109 ARG A C 1
ATOM 833 O O . ARG A 1 109 ? 1.296 8.886 9.447 1.00 91.94 109 ARG A O 1
ATOM 840 N N . PHE A 1 110 ? 1.462 8.112 11.556 1.00 94.50 110 PHE A N 1
ATOM 841 C CA . PHE A 1 110 ? 1.755 6.726 11.187 1.00 94.50 110 PHE A CA 1
ATOM 842 C C . PHE A 1 110 ? 0.490 5.968 10.789 1.00 94.50 110 PHE A C 1
ATOM 844 O O . PHE A 1 110 ? 0.594 4.894 10.203 1.00 94.50 110 PHE A O 1
ATOM 851 N N . TYR A 1 111 ? -0.684 6.532 11.069 1.00 96.94 111 TYR A N 1
ATOM 852 C CA . TYR A 1 111 ? -1.948 6.101 10.506 1.00 96.94 111 TYR A CA 1
ATOM 853 C C . TYR A 1 111 ? -2.363 7.040 9.365 1.00 96.94 111 TYR A C 1
ATOM 855 O O . TYR A 1 111 ? -2.366 8.262 9.532 1.00 96.94 111 TYR A O 1
ATOM 863 N N . ARG A 1 112 ? -2.695 6.490 8.191 1.00 96.44 112 ARG A N 1
ATOM 864 C CA . ARG A 1 112 ? -3.144 7.280 7.030 1.00 96.44 112 ARG A CA 1
ATOM 865 C C . ARG A 1 112 ? -4.284 6.609 6.279 1.00 96.44 112 ARG A C 1
ATOM 867 O O . ARG A 1 112 ? -4.217 5.428 5.962 1.00 96.44 112 ARG A O 1
ATOM 874 N N . GLU A 1 11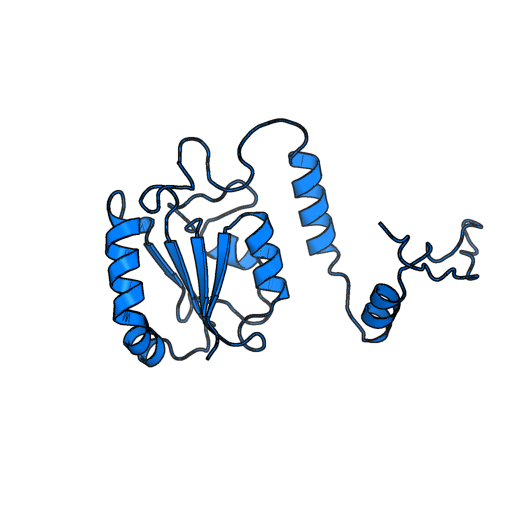3 ? -5.270 7.406 5.900 1.00 95.56 113 GLU A N 1
ATOM 875 C CA . GLU A 1 113 ? -6.329 7.003 4.979 1.00 95.56 113 GLU A CA 1
ATOM 876 C C . GLU A 1 113 ? -6.162 7.804 3.687 1.00 95.56 113 GLU A C 1
ATOM 878 O O . GLU A 1 113 ? -6.158 9.033 3.714 1.00 95.56 113 GLU A O 1
ATOM 883 N N . PHE A 1 114 ? -5.961 7.110 2.569 1.00 95.56 114 PHE A N 1
ATOM 884 C CA . PHE A 1 114 ? -5.831 7.690 1.236 1.00 95.56 114 PHE A CA 1
ATOM 885 C C . PHE A 1 114 ? -7.154 7.473 0.493 1.00 95.56 114 PHE A C 1
ATOM 887 O O . PHE A 1 114 ? -7.384 6.420 -0.108 1.00 95.56 114 PHE A O 1
ATOM 894 N N . THR A 1 115 ? -8.043 8.461 0.592 1.00 94.38 115 THR A N 1
ATOM 895 C CA . THR A 1 115 ? -9.408 8.456 0.040 1.00 94.38 115 THR A CA 1
ATOM 896 C C . THR A 1 115 ? -9.655 9.715 -0.794 1.00 94.38 115 THR A C 1
ATOM 898 O O . THR A 1 115 ? -8.910 10.692 -0.697 1.00 94.38 115 THR A O 1
ATOM 901 N N . GLY A 1 116 ? -10.683 9.702 -1.650 1.00 91.38 116 GLY A N 1
ATOM 902 C CA . GLY A 1 116 ? -11.031 10.855 -2.489 1.00 91.38 116 GLY A CA 1
ATOM 903 C C . GLY A 1 116 ? -9.848 11.333 -3.338 1.00 91.38 116 GLY A C 1
ATOM 904 O O . GLY A 1 116 ? -9.150 10.529 -3.951 1.00 91.38 116 GLY A O 1
ATOM 905 N N . GLU A 1 117 ? -9.564 12.636 -3.352 1.00 91.44 117 GLU A N 1
ATOM 906 C CA . GLU A 1 117 ? -8.463 13.195 -4.155 1.00 91.44 117 GLU A CA 1
ATOM 907 C C . GLU A 1 117 ? -7.073 12.655 -3.780 1.00 91.44 117 GLU A C 1
ATOM 909 O O . GLU A 1 117 ? -6.171 12.651 -4.631 1.00 91.44 117 GLU A O 1
ATOM 914 N N . ASP A 1 118 ? -6.914 12.179 -2.541 1.00 92.88 118 ASP A N 1
ATOM 915 C CA . ASP A 1 118 ? -5.701 11.560 -2.001 1.00 92.88 118 ASP A CA 1
ATOM 916 C C . ASP A 1 118 ? -5.607 10.055 -2.291 1.00 92.88 118 ASP A C 1
ATOM 918 O O . ASP A 1 118 ? -4.536 9.475 -2.132 1.00 92.88 118 ASP A O 1
ATOM 922 N N . GLY A 1 119 ? -6.684 9.427 -2.767 1.00 93.69 119 GLY A N 1
ATOM 923 C CA . GLY A 1 119 ? -6.705 8.023 -3.178 1.00 93.69 119 GLY A CA 1
ATOM 924 C C . GLY A 1 119 ? -5.897 7.738 -4.449 1.00 93.69 119 GLY A C 1
ATOM 925 O O . GLY A 1 119 ? -5.330 8.637 -5.079 1.00 93.69 119 GLY A O 1
ATOM 926 N N . TYR A 1 120 ? -5.858 6.465 -4.840 1.00 95.56 120 TYR A N 1
ATOM 927 C CA . TYR A 1 120 ? -5.233 6.006 -6.080 1.00 95.56 120 TYR A CA 1
ATOM 928 C C . TYR A 1 120 ? -5.963 6.564 -7.305 1.00 95.56 120 TYR A C 1
ATOM 930 O O . TYR A 1 120 ? -7.182 6.440 -7.404 1.00 95.56 120 TYR A O 1
ATOM 938 N N . ARG A 1 121 ? -5.221 7.138 -8.256 1.00 94.56 121 ARG A N 1
ATOM 939 C CA . ARG A 1 121 ? -5.780 7.634 -9.522 1.00 94.56 121 ARG A CA 1
ATOM 940 C C . ARG A 1 121 ? -5.540 6.633 -10.645 1.00 94.56 121 ARG A C 1
ATOM 942 O O . ARG A 1 121 ? -4.474 6.028 -10.726 1.00 94.56 121 ARG A O 1
ATOM 949 N N . GLU A 1 122 ? -6.507 6.494 -11.544 1.00 90.25 122 GLU A N 1
ATOM 950 C CA . GLU A 1 122 ? -6.393 5.581 -12.682 1.00 90.25 122 GLU A CA 1
ATOM 951 C C . GLU A 1 122 ? -5.136 5.882 -13.519 1.00 90.25 122 GLU A C 1
ATOM 953 O O . GLU A 1 122 ? -4.858 7.028 -13.880 1.00 90.25 122 GLU A O 1
ATOM 958 N N . GLY A 1 123 ? -4.333 4.848 -13.783 1.00 87.19 123 GLY A N 1
ATOM 959 C CA . GLY A 1 123 ? -3.073 4.971 -14.521 1.00 87.19 123 GLY A CA 1
ATOM 960 C C . GLY A 1 123 ? -1.920 5.619 -13.740 1.00 87.19 123 GLY A C 1
ATOM 961 O O . GLY A 1 123 ? -0.819 5.748 -14.281 1.00 87.19 123 GLY A O 1
ATOM 962 N N . GLU A 1 124 ? -2.120 6.004 -12.475 1.00 91.00 124 GLU A N 1
ATOM 963 C CA . GLU A 1 124 ? -1.060 6.553 -11.629 1.00 91.00 124 GLU A CA 1
ATOM 964 C C . GLU A 1 124 ? 0.005 5.481 -11.355 1.00 91.00 124 GLU A C 1
ATOM 966 O O . GLU A 1 124 ? -0.289 4.335 -11.002 1.00 91.00 124 GLU A O 1
ATOM 971 N N . SER A 1 125 ? 1.276 5.845 -11.537 1.00 89.50 125 SER A N 1
ATOM 972 C CA . SER A 1 125 ? 2.397 4.968 -11.193 1.00 89.50 125 SER A CA 1
ATOM 973 C C . SER A 1 125 ? 2.697 5.038 -9.697 1.00 89.50 125 SER A C 1
ATOM 975 O O . SER A 1 125 ? 2.437 6.057 -9.053 1.00 89.50 125 SER A O 1
ATOM 977 N N . LYS A 1 126 ? 3.350 4.004 -9.144 1.00 88.88 126 LYS A N 1
ATOM 978 C CA . LYS A 1 126 ? 3.845 4.037 -7.756 1.00 88.88 126 LYS A CA 1
ATOM 979 C C . LYS A 1 126 ? 4.629 5.314 -7.447 1.00 88.88 126 LYS A C 1
ATOM 981 O O . LYS A 1 126 ? 4.424 5.931 -6.409 1.00 88.88 126 LYS A O 1
ATOM 986 N N . VAL A 1 127 ? 5.544 5.704 -8.335 1.00 88.81 127 VAL A N 1
ATOM 987 C CA . VAL A 1 127 ? 6.410 6.872 -8.122 1.00 88.81 127 VAL A CA 1
ATOM 988 C C . VAL A 1 127 ? 5.589 8.157 -8.056 1.00 88.81 127 VAL A C 1
ATOM 990 O O . VAL A 1 127 ? 5.842 8.982 -7.183 1.00 88.81 127 VAL A O 1
ATOM 993 N N . ALA A 1 128 ? 4.600 8.312 -8.941 1.00 91.69 128 ALA A N 1
ATOM 994 C CA . ALA A 1 128 ? 3.716 9.475 -8.946 1.00 91.69 128 ALA A CA 1
ATOM 995 C C . ALA A 1 128 ? 2.872 9.548 -7.663 1.00 91.69 128 ALA A C 1
ATOM 997 O O . ALA A 1 128 ? 2.854 10.594 -7.014 1.00 91.69 128 ALA A O 1
ATOM 998 N N . PHE A 1 129 ? 2.280 8.421 -7.255 1.00 94.25 129 PHE A N 1
ATOM 999 C CA . PHE A 1 129 ? 1.521 8.314 -6.010 1.00 94.25 129 PHE A CA 1
ATOM 1000 C C . PHE A 1 129 ? 2.385 8.684 -4.794 1.00 94.25 129 PHE A C 1
ATOM 1002 O O . PHE A 1 129 ? 2.055 9.591 -4.034 1.00 94.25 129 PHE A O 1
ATOM 1009 N N . LEU A 1 130 ? 3.553 8.051 -4.637 1.00 92.81 130 LEU A N 1
ATOM 1010 C CA . LEU A 1 130 ? 4.455 8.327 -3.515 1.00 92.81 130 LEU A CA 1
ATOM 1011 C C . LEU A 1 130 ? 4.916 9.791 -3.495 1.00 92.81 130 LEU A C 1
ATOM 1013 O O . LEU A 1 130 ? 4.892 10.414 -2.432 1.00 92.81 130 LEU A O 1
ATOM 1017 N N . ALA A 1 131 ? 5.275 10.358 -4.652 1.00 92.50 131 ALA A N 1
ATOM 1018 C CA . ALA A 1 131 ? 5.715 11.748 -4.761 1.00 92.50 131 ALA A CA 1
ATOM 1019 C C . ALA A 1 131 ? 4.631 12.735 -4.311 1.00 92.50 131 ALA A C 1
ATOM 1021 O O . ALA A 1 131 ? 4.935 13.699 -3.605 1.00 92.50 131 ALA A O 1
ATOM 1022 N N . ARG A 1 132 ? 3.366 12.465 -4.655 1.00 94.56 132 ARG A N 1
ATOM 1023 C CA . ARG A 1 132 ? 2.212 13.273 -4.241 1.00 94.56 132 ARG A CA 1
ATOM 1024 C C . ARG A 1 132 ? 2.021 13.288 -2.724 1.00 94.56 132 ARG A C 1
ATOM 1026 O O . ARG A 1 132 ? 1.645 14.312 -2.165 1.00 94.56 132 ARG A O 1
ATOM 1033 N N . HIS A 1 133 ? 2.393 12.201 -2.053 1.00 93.94 133 HIS A N 1
ATOM 1034 C CA . HIS A 1 133 ? 2.385 12.087 -0.592 1.00 93.94 133 HIS A CA 1
ATOM 1035 C C . HIS A 1 133 ? 3.753 12.389 0.053 1.00 93.94 133 HIS A C 1
ATOM 1037 O O . HIS A 1 133 ? 3.994 12.076 1.221 1.00 93.94 133 HIS A O 1
ATOM 1043 N N . GLY A 1 134 ? 4.671 13.017 -0.692 1.00 90.25 134 GLY A N 1
ATOM 1044 C CA . GLY A 1 134 ? 5.978 13.467 -0.205 1.00 90.25 134 GLY A CA 1
ATOM 1045 C C . GLY A 1 134 ? 7.013 12.356 -0.002 1.00 90.25 134 GLY A C 1
ATOM 1046 O O . GLY A 1 134 ? 8.120 12.632 0.481 1.00 90.25 134 GLY A O 1
ATOM 1047 N N . ALA A 1 135 ? 6.687 11.113 -0.361 1.00 89.81 135 ALA A N 1
ATOM 1048 C CA . ALA A 1 135 ? 7.601 9.980 -0.388 1.00 89.81 135 ALA A CA 1
ATOM 1049 C C . ALA A 1 135 ? 8.378 9.937 -1.714 1.00 89.81 135 ALA A C 1
ATOM 1051 O O . ALA A 1 135 ? 7.906 10.361 -2.763 1.00 89.81 135 ALA A O 1
ATOM 1052 N N . GLY A 1 136 ? 9.615 9.454 -1.660 1.00 79.94 136 GLY A N 1
ATOM 1053 C CA . GLY A 1 136 ? 10.504 9.392 -2.818 1.00 79.94 136 GLY A CA 1
ATOM 1054 C C . GLY A 1 136 ? 11.115 8.005 -2.989 1.00 79.94 136 GLY A C 1
ATOM 1055 O O . GLY A 1 136 ? 10.871 7.119 -2.168 1.00 79.94 136 GLY A O 1
ATOM 1056 N N . PRO A 1 137 ? 11.939 7.811 -4.031 1.00 70.50 137 PRO A N 1
ATOM 1057 C CA . PRO A 1 137 ? 12.689 6.575 -4.211 1.00 70.50 137 PRO A CA 1
ATOM 1058 C C . PRO A 1 137 ? 13.684 6.399 -3.052 1.00 70.50 137 PRO A C 1
ATOM 1060 O O . PRO A 1 137 ? 14.655 7.145 -2.943 1.00 70.50 137 PRO A O 1
ATOM 1063 N N . GLY A 1 138 ? 13.441 5.425 -2.176 1.00 76.81 138 GLY A N 1
ATOM 1064 C CA . GLY A 1 138 ? 14.235 5.184 -0.967 1.00 76.81 138 GLY A CA 1
ATOM 1065 C C . GLY A 1 138 ? 13.535 4.203 -0.025 1.00 76.81 138 GLY A C 1
ATOM 1066 O O . GLY A 1 138 ? 12.591 3.554 -0.451 1.00 76.81 138 GLY A O 1
ATOM 1067 N N . PRO A 1 139 ? 13.973 4.057 1.233 1.00 83.62 139 PRO A N 1
ATOM 1068 C CA . PRO A 1 139 ? 13.221 3.316 2.247 1.00 83.62 139 PRO A CA 1
ATOM 1069 C C . PRO A 1 139 ? 11.870 3.984 2.552 1.00 83.62 139 PRO A C 1
ATOM 1071 O O . PRO A 1 139 ? 11.744 5.208 2.476 1.00 83.62 139 PRO A O 1
ATOM 1074 N N . ALA A 1 140 ? 10.861 3.196 2.921 1.00 87.56 140 ALA A N 1
ATOM 1075 C CA . ALA A 1 140 ? 9.558 3.684 3.362 1.00 87.56 140 ALA A CA 1
ATOM 1076 C C . ALA A 1 140 ? 9.690 4.489 4.663 1.00 87.56 140 ALA A C 1
ATOM 1078 O O . ALA A 1 140 ? 10.196 3.986 5.667 1.00 87.56 140 ALA A O 1
ATOM 1079 N N . ASP A 1 141 ? 9.223 5.737 4.637 1.00 91.06 141 ASP A N 1
ATOM 1080 C CA . ASP A 1 141 ? 9.173 6.630 5.794 1.00 91.06 141 ASP A CA 1
ATOM 1081 C C . ASP A 1 141 ? 7.720 6.762 6.283 1.00 91.06 141 ASP A C 1
ATOM 1083 O O . ASP A 1 141 ? 6.932 7.448 5.617 1.00 91.06 141 ASP A O 1
ATOM 1087 N N . PRO A 1 142 ? 7.361 6.160 7.434 1.00 92.12 142 PRO A N 1
ATOM 1088 C CA . PRO A 1 142 ? 5.989 6.158 7.941 1.00 92.12 142 PRO A CA 1
ATOM 1089 C C . PRO A 1 142 ? 5.426 7.538 8.277 1.00 92.12 142 PRO A C 1
ATOM 1091 O O . PRO A 1 142 ? 4.214 7.689 8.375 1.00 92.12 142 PRO A O 1
ATOM 1094 N N . GLU A 1 143 ? 6.271 8.566 8.425 1.00 91.75 143 GLU A N 1
ATOM 1095 C CA . GLU A 1 143 ? 5.800 9.949 8.592 1.00 91.75 143 GLU A CA 1
ATOM 1096 C C . GLU A 1 143 ? 5.162 10.523 7.319 1.00 91.75 143 GLU A C 1
ATOM 1098 O O . GLU A 1 143 ? 4.375 11.476 7.385 1.00 91.75 143 GLU A O 1
ATOM 1103 N N . LYS A 1 144 ? 5.525 9.961 6.162 1.00 92.56 144 LYS A N 1
ATOM 1104 C CA . LYS A 1 144 ? 5.050 10.364 4.836 1.00 92.56 144 LYS A CA 1
ATOM 1105 C C . LYS A 1 144 ? 4.005 9.378 4.335 1.00 92.56 144 LYS A C 1
ATOM 1107 O O . LYS A 1 144 ? 2.844 9.745 4.176 1.00 92.56 144 LYS A O 1
ATOM 1112 N N . VAL A 1 145 ? 4.426 8.128 4.143 1.00 95.25 145 VAL A N 1
ATOM 1113 C CA . VAL A 1 145 ? 3.584 7.013 3.703 1.00 95.25 145 VAL A CA 1
ATOM 1114 C C . VAL A 1 145 ? 3.891 5.813 4.603 1.00 95.25 145 VAL A C 1
ATOM 1116 O O . VAL A 1 145 ? 5.045 5.371 4.618 1.00 95.25 145 VAL A O 1
ATOM 1119 N N . PRO A 1 146 ? 2.900 5.285 5.343 1.00 95.56 146 PRO A N 1
ATOM 1120 C CA . PRO A 1 146 ? 3.087 4.136 6.225 1.00 95.56 146 PRO A CA 1
ATOM 1121 C C . PRO A 1 146 ? 3.607 2.893 5.499 1.00 95.56 146 PRO A C 1
ATOM 1123 O O . PRO A 1 146 ? 3.347 2.710 4.314 1.00 95.56 146 PRO A O 1
ATOM 1126 N N . TYR A 1 147 ? 4.334 2.028 6.208 1.00 95.19 147 TYR A N 1
ATOM 1127 C CA . TYR A 1 147 ? 4.956 0.842 5.614 1.00 95.19 147 TYR A CA 1
ATOM 1128 C C . TYR A 1 147 ? 3.952 -0.262 5.268 1.00 95.19 147 TYR A C 1
ATOM 1130 O O . TYR A 1 147 ? 4.071 -0.881 4.210 1.00 95.19 147 TYR A O 1
ATOM 1138 N N . TYR A 1 148 ? 2.970 -0.504 6.139 1.00 96.25 148 TYR A N 1
ATOM 1139 C CA . TYR A 1 148 ? 1.878 -1.431 5.853 1.00 96.25 148 TYR A CA 1
ATOM 1140 C C . TYR A 1 148 ? 0.765 -0.700 5.114 1.00 96.25 148 TYR A C 1
ATOM 1142 O O . TYR A 1 148 ? 0.182 0.236 5.658 1.00 96.25 148 TYR A O 1
ATOM 1150 N N . LEU A 1 149 ? 0.463 -1.135 3.894 1.00 97.06 149 LEU A N 1
ATOM 1151 C CA . LEU A 1 149 ? -0.556 -0.527 3.046 1.00 97.06 149 LEU A CA 1
ATOM 1152 C C . LEU A 1 149 ? -1.634 -1.551 2.708 1.00 97.06 149 LEU A C 1
ATOM 1154 O O . LEU A 1 149 ? -1.340 -2.641 2.222 1.00 97.06 149 LEU A O 1
ATOM 1158 N N . LEU A 1 150 ? -2.890 -1.196 2.944 1.00 96.75 150 LEU A N 1
ATOM 1159 C CA . LEU A 1 150 ? -4.042 -1.993 2.555 1.00 96.75 150 LEU A CA 1
ATOM 1160 C C . LEU A 1 150 ? -4.740 -1.345 1.363 1.00 96.75 150 LEU A C 1
ATOM 1162 O O . LEU A 1 150 ? -5.307 -0.267 1.493 1.00 96.75 150 LEU A O 1
ATOM 1166 N N . LEU A 1 151 ? -4.731 -2.010 0.213 1.00 95.88 151 LEU A N 1
ATOM 1167 C CA . LEU A 1 151 ? -5.550 -1.613 -0.928 1.00 95.88 151 LEU A CA 1
ATOM 1168 C C . LEU A 1 151 ? -6.974 -2.119 -0.713 1.00 95.88 151 LEU A C 1
ATOM 1170 O O . LEU A 1 151 ? -7.159 -3.302 -0.416 1.00 95.88 151 LEU A O 1
ATOM 1174 N N . VAL A 1 152 ? -7.974 -1.264 -0.892 1.00 94.19 152 VAL A N 1
ATOM 1175 C CA . VAL A 1 152 ? -9.371 -1.694 -0.841 1.00 94.19 152 VAL A CA 1
ATOM 1176 C C . VAL A 1 152 ? -10.074 -1.338 -2.136 1.00 94.19 152 VAL A C 1
ATOM 1178 O O . VAL A 1 152 ? -10.174 -0.169 -2.504 1.00 94.19 152 VAL A O 1
ATOM 1181 N N . GLY A 1 153 ? -10.528 -2.374 -2.833 1.00 90.12 153 GLY A N 1
ATOM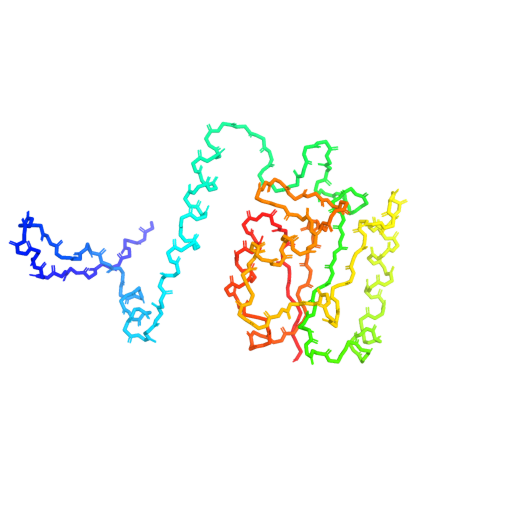 1182 C CA . GLY A 1 153 ? -11.169 -2.255 -4.134 1.00 90.12 153 GLY A CA 1
ATOM 1183 C C . GLY A 1 153 ? -10.727 -3.328 -5.123 1.00 90.12 153 GLY A C 1
ATOM 1184 O O . GLY A 1 153 ? -9.719 -4.028 -4.941 1.00 90.12 153 GLY A O 1
ATOM 1185 N N . ASP A 1 154 ? -11.506 -3.427 -6.192 1.00 89.38 154 ASP A N 1
ATOM 1186 C CA . ASP A 1 154 ? -11.303 -4.380 -7.275 1.00 89.38 154 ASP A CA 1
ATOM 1187 C C . ASP A 1 154 ? -10.010 -4.087 -8.070 1.00 89.38 154 ASP A C 1
ATOM 1189 O O . ASP A 1 154 ? -9.560 -2.933 -8.126 1.00 89.38 154 ASP A O 1
ATOM 1193 N N . PRO A 1 155 ? -9.356 -5.104 -8.662 1.00 89.00 155 PRO A N 1
ATOM 1194 C CA . PRO A 1 155 ? -8.255 -4.915 -9.604 1.00 89.00 155 PRO A CA 1
ATOM 1195 C C . PRO A 1 155 ? -8.538 -3.963 -10.776 1.00 89.00 155 PRO A C 1
ATOM 1197 O O . PRO A 1 155 ? -7.592 -3.364 -11.282 1.00 89.00 155 PRO A O 1
ATOM 1200 N N . GLU A 1 156 ? -9.790 -3.790 -11.196 1.00 87.94 156 GLU A N 1
ATOM 1201 C CA . GLU A 1 156 ? -10.194 -2.796 -12.197 1.00 87.94 156 GLU A CA 1
ATOM 1202 C C . GLU A 1 156 ? -10.032 -1.364 -11.669 1.00 87.94 156 GLU A C 1
ATOM 1204 O O . GLU A 1 156 ? -9.522 -0.497 -12.376 1.00 87.94 156 GLU A O 1
ATOM 1209 N N . ALA A 1 157 ? -10.388 -1.119 -10.404 1.00 88.75 157 ALA A N 1
ATOM 1210 C CA . ALA A 1 157 ? -10.259 0.196 -9.772 1.00 88.75 157 ALA A CA 1
ATOM 1211 C C . ALA A 1 157 ? -8.821 0.493 -9.315 1.00 88.75 157 ALA A C 1
ATOM 1213 O O . ALA A 1 157 ? -8.342 1.621 -9.423 1.00 88.75 157 ALA A O 1
ATOM 1214 N N . ILE A 1 158 ? -8.122 -0.516 -8.787 1.00 93.25 158 ILE A N 1
ATOM 1215 C CA . ILE A 1 158 ? -6.715 -0.430 -8.387 1.00 93.25 158 ILE A CA 1
ATOM 1216 C C . ILE A 1 158 ? -5.972 -1.609 -9.027 1.00 93.25 158 ILE A C 1
ATOM 1218 O O . ILE A 1 158 ? -6.046 -2.717 -8.495 1.00 93.25 158 ILE A O 1
ATOM 1222 N N . PRO A 1 159 ? -5.207 -1.417 -10.111 1.00 91.56 159 PRO A N 1
ATOM 1223 C CA . PRO A 1 159 ? -4.533 -2.501 -10.823 1.00 91.56 159 PRO A CA 1
ATOM 1224 C C . PRO A 1 159 ? -3.539 -3.309 -9.981 1.00 91.56 159 PRO A C 1
ATOM 1226 O O . PRO A 1 159 ? -2.802 -2.773 -9.148 1.00 91.56 159 PRO A O 1
ATOM 1229 N N . PHE A 1 160 ? -3.411 -4.610 -10.266 1.00 89.38 160 PHE A N 1
ATOM 1230 C CA . PHE A 1 160 ? -2.355 -5.447 -9.675 1.00 89.38 160 PHE A CA 1
ATOM 1231 C C . PHE A 1 160 ? -0.948 -4.928 -9.982 1.00 89.38 160 PHE A C 1
ATOM 1233 O O . PHE A 1 160 ? -0.032 -5.095 -9.180 1.00 89.38 160 PHE A O 1
ATOM 1240 N N . SER A 1 161 ? -0.756 -4.271 -11.128 1.00 87.50 161 SER A N 1
ATOM 1241 C CA . SER A 1 161 ? 0.522 -3.654 -11.485 1.00 87.50 161 SER A CA 1
ATOM 1242 C C . SER A 1 161 ? 0.970 -2.626 -10.443 1.00 87.50 161 SER A C 1
ATOM 1244 O O . SER A 1 161 ? 2.139 -2.653 -10.057 1.00 87.50 161 SER A O 1
ATOM 1246 N N . PHE A 1 162 ? 0.050 -1.796 -9.946 1.00 91.62 162 PHE A N 1
ATOM 1247 C CA . PHE A 1 162 ? 0.300 -0.827 -8.881 1.00 91.62 162 PHE A CA 1
ATOM 1248 C C . PHE A 1 162 ? 0.639 -1.525 -7.558 1.00 91.62 162 PHE A C 1
ATOM 1250 O O . PHE A 1 162 ? 1.659 -1.213 -6.941 1.00 91.62 162 PHE A O 1
ATOM 1257 N N . GLN A 1 163 ? -0.141 -2.543 -7.178 1.00 90.62 163 GLN A N 1
ATOM 1258 C CA . GLN A 1 163 ? 0.119 -3.356 -5.984 1.00 90.62 163 GLN A CA 1
ATOM 1259 C C . GLN A 1 163 ? 1.522 -3.976 -6.006 1.00 90.62 163 GLN A C 1
ATOM 1261 O O . GLN A 1 163 ? 2.298 -3.778 -5.076 1.00 90.62 163 GLN A O 1
ATOM 1266 N N . TYR A 1 164 ? 1.881 -4.674 -7.086 1.00 87.12 164 TYR A N 1
ATOM 1267 C CA . TYR A 1 164 ? 3.191 -5.314 -7.218 1.00 87.12 164 TYR A CA 1
ATOM 1268 C C . TYR A 1 164 ? 4.346 -4.317 -7.224 1.00 87.12 164 TYR A C 1
ATOM 1270 O O . TYR A 1 164 ? 5.452 -4.664 -6.827 1.00 87.12 164 TYR A O 1
ATOM 1278 N N . GLN A 1 165 ? 4.135 -3.099 -7.725 1.00 86.69 165 GLN A N 1
ATOM 1279 C CA . GLN A 1 165 ? 5.157 -2.061 -7.656 1.00 86.69 165 GLN A CA 1
ATOM 1280 C C . GLN A 1 165 ? 5.364 -1.586 -6.216 1.00 86.69 165 GLN A C 1
ATOM 1282 O O . GLN A 1 165 ? 6.516 -1.432 -5.801 1.00 86.69 165 GLN A O 1
ATOM 1287 N N . LEU A 1 166 ? 4.281 -1.332 -5.474 1.00 89.44 166 LEU A N 1
ATOM 1288 C CA . LEU A 1 166 ? 4.353 -0.923 -4.070 1.00 89.44 166 LEU A CA 1
ATOM 1289 C C . LEU A 1 166 ? 5.016 -2.001 -3.204 1.00 89.44 166 LEU A C 1
ATOM 1291 O O . LEU A 1 166 ? 5.884 -1.666 -2.402 1.00 89.44 166 LEU A O 1
ATOM 1295 N N . ASP A 1 167 ? 4.692 -3.275 -3.438 1.00 87.31 167 ASP A N 1
ATOM 1296 C CA . ASP A 1 167 ? 5.180 -4.428 -2.659 1.00 87.31 167 ASP A CA 1
ATOM 1297 C C . ASP A 1 167 ? 6.703 -4.665 -2.768 1.00 87.31 167 ASP A C 1
ATOM 1299 O O . ASP A 1 167 ? 7.296 -5.433 -2.019 1.00 87.31 167 ASP A O 1
ATOM 1303 N N . VAL A 1 168 ? 7.384 -3.957 -3.678 1.00 84.31 168 VAL A N 1
ATOM 1304 C CA . VAL A 1 168 ? 8.857 -3.930 -3.741 1.00 84.31 168 VAL A CA 1
ATOM 1305 C C . VAL A 1 168 ? 9.464 -3.252 -2.507 1.00 84.31 168 VAL A C 1
ATOM 1307 O O . VAL A 1 168 ? 10.579 -3.583 -2.108 1.00 84.31 168 VAL A O 1
ATOM 1310 N N . GLN A 1 169 ? 8.765 -2.270 -1.935 1.00 83.94 169 GLN A N 1
ATOM 1311 C CA . GLN A 1 169 ? 9.275 -1.399 -0.869 1.00 83.94 169 GLN A CA 1
ATOM 1312 C C . GLN A 1 169 ? 8.373 -1.382 0.373 1.00 83.94 169 GLN A C 1
ATOM 1314 O O . GLN A 1 169 ? 8.860 -1.130 1.474 1.00 83.94 169 GLN A O 1
ATOM 1319 N N . TYR A 1 170 ? 7.079 -1.628 0.199 1.00 91.19 170 TYR A N 1
ATOM 1320 C CA . TYR A 1 170 ? 6.052 -1.607 1.236 1.00 91.19 170 TYR A CA 1
ATOM 1321 C C . TYR A 1 170 ? 5.522 -3.021 1.480 1.00 91.19 170 TYR A C 1
ATOM 1323 O O . TYR A 1 170 ? 5.713 -3.899 0.648 1.00 91.19 170 TYR A O 1
ATOM 1331 N N . ALA A 1 171 ? 4.838 -3.237 2.602 1.00 91.88 171 ALA A N 1
ATOM 1332 C CA . ALA A 1 171 ? 4.097 -4.471 2.843 1.00 91.88 171 ALA A CA 1
ATOM 1333 C C . ALA A 1 171 ? 2.636 -4.258 2.435 1.00 91.88 171 ALA A C 1
ATOM 1335 O O . ALA A 1 171 ? 1.892 -3.572 3.145 1.00 91.88 171 ALA A O 1
ATOM 1336 N N . VAL A 1 172 ? 2.233 -4.807 1.284 1.00 94.56 172 VAL A N 1
ATOM 1337 C CA . VAL A 1 172 ? 0.937 -4.483 0.673 1.00 94.56 172 VAL A CA 1
ATOM 1338 C C . VAL A 1 172 ? -0.052 -5.643 0.785 1.00 94.56 172 VAL A C 1
ATOM 1340 O O . VAL A 1 172 ? 0.192 -6.744 0.298 1.00 94.56 172 VAL A O 1
ATOM 1343 N N . GLY A 1 173 ? -1.211 -5.383 1.388 1.00 93.69 173 GLY A N 1
ATOM 1344 C CA . GLY A 1 173 ? -2.375 -6.274 1.373 1.00 93.69 173 GLY A CA 1
ATOM 1345 C C . GLY A 1 173 ? -3.483 -5.747 0.461 1.00 93.69 173 GLY A C 1
ATOM 1346 O O . GLY A 1 173 ? -3.492 -4.567 0.110 1.00 93.69 173 GLY A O 1
ATOM 1347 N N . ARG A 1 174 ? -4.452 -6.600 0.108 1.00 94.31 174 ARG A N 1
ATOM 1348 C CA . ARG A 1 174 ? -5.682 -6.188 -0.585 1.00 94.31 174 ARG A CA 1
ATOM 1349 C C . ARG A 1 174 ? -6.920 -6.792 0.075 1.00 94.31 174 ARG A C 1
ATOM 1351 O O . ARG A 1 174 ? -6.904 -7.971 0.417 1.00 94.31 174 ARG A O 1
ATOM 1358 N N . LEU A 1 175 ? -7.988 -6.003 0.175 1.00 91.62 175 LEU A N 1
ATOM 1359 C CA . LEU A 1 175 ? -9.356 -6.479 0.384 1.00 91.62 175 LEU A CA 1
ATOM 1360 C C . LEU A 1 175 ? -10.215 -6.131 -0.835 1.00 91.62 175 LEU A C 1
ATOM 1362 O O . LEU A 1 175 ? -10.220 -4.994 -1.303 1.00 91.62 175 LEU A O 1
ATOM 1366 N N . CYS A 1 176 ? -10.927 -7.131 -1.339 1.00 86.81 176 CYS A N 1
ATOM 1367 C CA . CYS A 1 176 ? -11.892 -7.023 -2.426 1.00 86.81 176 CYS A CA 1
ATOM 1368 C C . CYS A 1 176 ? -13.119 -7.843 -2.018 1.00 86.81 176 CYS A C 1
ATOM 1370 O O . CYS A 1 176 ? -12.944 -8.935 -1.468 1.00 86.81 176 CYS A O 1
ATOM 1372 N N . PHE A 1 177 ? -14.313 -7.301 -2.244 1.00 76.94 177 PHE A N 1
ATOM 1373 C CA . PHE A 1 177 ? -15.595 -7.901 -1.874 1.00 76.94 177 PHE A CA 1
ATOM 1374 C C . PHE A 1 177 ? -16.423 -8.182 -3.120 1.00 76.94 177 PHE A C 1
ATOM 1376 O O . PHE A 1 177 ? -16.289 -7.389 -4.078 1.00 76.94 177 PHE A O 1
#

Secondary structure (DSSP, 8-state):
-PPPP-B----B-TTTSSBSS--B-HHHHHHHHTT----HHHHHHHHHHHHTTSS-S-SSBPTT--TT-HHHH-EEEEEBTTS-HHHHHHHTHHHHHHHHHHHTTT-GGGEEEE-GGGSBPTT--HHHHHHHTT--SSSB-TTTS-SEEEEES-TTTS-HHHHHHHTTTSEEEEE--

pLDDT: mean 84.08, std 12.88, range [40.69, 97.81]

Radius of gyration: 19.99 Å; chains: 1; bounding box: 46×42×59 Å

Foldseek 3Di:
DPDQDWDDDPDADPVPRHHPDDTHHPVVVVCVVVVNDPPVVLVVLVVVLVVVPPDDDDQAADPPFDPVALLGQAEEEAEFLPDDVVVVCVVCVVVLVVSQVRNPVNHSLSYYYQYHPSHDYPPDALQNNQVVQVHHPGADDSSRPGQEYEYEEDCVRPPVNRQVSSVSHGRYHYDYD